Protein AF-A0A7W9ZMD8-F1 (afdb_monomer_lite)

pLDDT: mean 71.71, std 21.79, range [25.75, 96.62]

Secondary structure (DSSP, 8-state):
------PPSSSS-EEEE-------SSSSS--TT-HHHHHHHHHHHT--TTTEEEEES-IIIIIHHHHHTT-EEEEE-TT-PPP-GGG-SEEEESSHHHHHHHH--

Sequence (105 aa):
MAGAWARRPYGSPTVAVIEESRHPALQAGAYKPSRELFEYAYRQMDVAPDETVHVAMGMYWDMKARHELGFRGIWVNRRGEKGNPDWLPYAEVSDLVGAANLLLP

InterPro domains:
  IPR023214 HAD superfamily [G3DSA:3.40.50.1000] (2-104)
  IPR036412 HAD-like superfamily [SSF56784] (28-103)

Radius of gyration: 13.53 Å; chains: 1; bounding box: 32×34×33 Å

Structure (mmCIF, N/CA/C/O backbone):
data_AF-A0A7W9ZMD8-F1
#
_entry.id   AF-A0A7W9ZMD8-F1
#
loop_
_atom_site.group_PDB
_atom_site.id
_atom_site.type_symbol
_atom_site.label_atom_id
_atom_site.label_alt_id
_atom_site.label_comp_id
_atom_site.label_asym_id
_atom_site.label_entity_id
_atom_site.label_seq_id
_atom_site.pdbx_PDB_ins_code
_atom_site.Cartn_x
_atom_site.Cartn_y
_atom_site.Cartn_z
_atom_site.occupancy
_atom_site.B_iso_or_equiv
_atom_site.auth_seq_id
_atom_site.auth_comp_id
_atom_site.auth_asym_id
_atom_site.auth_atom_id
_atom_site.pdbx_PDB_model_num
ATOM 1 N N . MET A 1 1 ? 16.806 -6.292 17.631 1.00 34.31 1 MET A N 1
ATOM 2 C CA . MET A 1 1 ? 15.477 -5.650 17.681 1.00 34.31 1 MET A CA 1
ATOM 3 C C . MET A 1 1 ? 15.590 -4.298 17.001 1.00 34.31 1 MET A C 1
ATOM 5 O O . MET A 1 1 ? 16.426 -3.519 17.431 1.00 34.31 1 MET A O 1
ATOM 9 N N . ALA A 1 2 ? 14.815 -4.038 15.952 1.00 25.75 2 ALA A N 1
ATOM 10 C CA . ALA A 1 2 ? 14.591 -2.690 15.430 1.00 25.75 2 ALA A CA 1
ATOM 11 C C . ALA A 1 2 ? 13.303 -2.727 14.598 1.00 25.75 2 ALA A C 1
ATOM 13 O O . ALA A 1 2 ? 13.298 -3.219 13.477 1.00 25.75 2 ALA A O 1
ATOM 14 N N . GLY A 1 3 ? 12.202 -2.288 15.198 1.00 31.33 3 GLY A N 1
ATOM 15 C CA . GLY A 1 3 ? 10.980 -1.935 14.491 1.00 31.33 3 GLY A CA 1
ATOM 16 C C . GLY A 1 3 ? 10.597 -0.546 14.975 1.00 31.33 3 GLY A C 1
ATOM 17 O O . GLY A 1 3 ? 10.534 -0.315 16.183 1.00 31.33 3 GLY A O 1
ATOM 18 N N . ALA A 1 4 ? 10.458 0.402 14.055 1.00 36.62 4 ALA A N 1
ATOM 19 C CA . ALA A 1 4 ? 9.920 1.713 14.373 1.00 36.62 4 ALA A CA 1
ATOM 20 C C . ALA A 1 4 ? 8.391 1.591 14.344 1.00 36.62 4 ALA A C 1
ATOM 22 O O . ALA A 1 4 ? 7.798 1.444 13.278 1.00 36.62 4 ALA A O 1
ATOM 23 N N . TRP A 1 5 ? 7.764 1.596 15.521 1.00 46.91 5 TRP A N 1
ATOM 24 C CA . TRP A 1 5 ? 6.324 1.390 15.688 1.00 46.91 5 TRP A CA 1
ATOM 25 C C . TRP A 1 5 ? 5.669 2.704 16.115 1.00 46.91 5 TRP A C 1
ATOM 27 O O . TRP A 1 5 ? 5.991 3.236 17.176 1.00 46.91 5 TRP A O 1
ATOM 37 N N . ALA A 1 6 ? 4.745 3.233 15.312 1.00 41.12 6 ALA A N 1
ATOM 38 C CA . ALA A 1 6 ? 3.991 4.438 15.653 1.00 41.12 6 ALA A CA 1
ATOM 39 C C . ALA A 1 6 ? 2.488 4.125 15.699 1.00 41.12 6 ALA A C 1
ATOM 41 O O . ALA A 1 6 ? 1.779 4.280 14.708 1.00 41.12 6 ALA A O 1
ATOM 42 N N . ARG A 1 7 ? 1.989 3.699 16.868 1.00 42.22 7 ARG A N 1
ATOM 43 C CA . ARG A 1 7 ? 0.548 3.704 17.170 1.00 42.22 7 ARG A CA 1
ATOM 44 C C . ARG A 1 7 ? 0.153 5.144 17.508 1.00 42.22 7 ARG A C 1
ATOM 46 O O . ARG A 1 7 ? 0.699 5.717 18.451 1.00 42.22 7 ARG A O 1
ATOM 53 N N . ARG A 1 8 ? -0.775 5.740 16.756 1.00 43.19 8 ARG A N 1
ATOM 54 C CA . ARG A 1 8 ? -1.400 7.024 17.126 1.00 43.19 8 ARG A CA 1
ATOM 55 C C . ARG A 1 8 ? -2.771 6.776 17.767 1.00 43.19 8 ARG A C 1
ATOM 57 O O . ARG A 1 8 ? -3.412 5.783 17.430 1.00 43.19 8 ARG A O 1
ATOM 64 N N . PRO A 1 9 ? -3.224 7.629 18.701 1.00 34.75 9 PRO A N 1
ATOM 65 C CA . PRO A 1 9 ? -4.546 7.484 19.294 1.00 34.75 9 PRO A CA 1
ATOM 66 C C . PRO A 1 9 ? -5.649 7.941 18.319 1.00 34.75 9 PRO A C 1
ATOM 68 O O . PRO A 1 9 ? -5.537 9.010 17.733 1.00 34.75 9 PRO A O 1
ATOM 71 N N . TYR A 1 10 ? -6.683 7.098 18.197 1.00 37.59 10 TYR A N 1
ATOM 72 C CA . TYR A 1 10 ? -8.038 7.284 17.645 1.00 37.59 10 TYR A CA 1
ATOM 73 C C . TYR A 1 10 ? -8.236 8.061 16.324 1.00 37.59 10 TYR A C 1
ATOM 75 O O . TYR A 1 10 ? -8.057 9.271 16.243 1.00 37.59 10 TYR A O 1
ATOM 83 N N . GLY A 1 11 ? -8.773 7.350 15.318 1.00 47.66 11 GLY A N 1
ATOM 84 C CA . GLY A 1 11 ? -9.441 7.916 14.133 1.00 47.66 11 GLY A CA 1
ATOM 85 C C . GLY A 1 11 ? -8.604 8.011 12.853 1.00 47.66 11 GLY A C 1
ATOM 86 O O . GLY A 1 11 ? -9.147 8.329 11.801 1.00 47.66 11 GLY A O 1
ATOM 87 N N . SER A 1 12 ? -7.302 7.723 12.912 1.00 52.47 12 SER A N 1
ATOM 88 C CA . SER A 1 12 ? -6.409 7.675 11.742 1.00 52.47 12 SER A CA 1
ATOM 89 C C . SER A 1 12 ? -5.939 6.241 11.485 1.00 52.47 12 SER A C 1
ATOM 91 O O . SER A 1 12 ? -5.731 5.513 12.458 1.00 52.47 12 SER A O 1
ATOM 93 N N . PRO A 1 13 ? -5.749 5.816 10.220 1.00 55.88 13 PRO A N 1
ATOM 94 C CA . PRO A 1 13 ? -5.251 4.477 9.929 1.00 55.88 13 PRO A CA 1
ATOM 95 C C . PRO A 1 13 ? -3.890 4.252 10.602 1.00 55.88 13 PRO A C 1
ATOM 97 O O . PRO A 1 13 ? -2.995 5.099 10.541 1.00 55.88 13 PRO A O 1
ATOM 100 N N . THR A 1 14 ? -3.733 3.097 11.244 1.00 63.53 14 THR A N 1
ATOM 101 C CA . THR A 1 14 ? -2.454 2.643 11.782 1.00 63.53 14 THR A CA 1
ATOM 102 C C . THR A 1 14 ? -1.506 2.357 10.619 1.00 63.53 14 THR A C 1
ATOM 104 O O . THR A 1 14 ? -1.819 1.614 9.688 1.00 63.53 14 THR A O 1
ATOM 107 N N . VAL A 1 15 ? -0.322 2.964 10.649 1.00 59.94 15 VAL A N 1
ATOM 108 C CA . VAL A 1 15 ? 0.681 2.789 9.593 1.00 59.94 15 VAL A CA 1
ATOM 109 C C . VAL A 1 15 ? 1.614 1.654 9.993 1.00 59.94 15 VAL A C 1
ATOM 111 O O . VAL A 1 15 ? 2.367 1.779 10.959 1.00 59.94 15 VAL A O 1
ATOM 114 N N . ALA A 1 16 ? 1.586 0.557 9.238 1.00 58.66 16 ALA A N 1
ATOM 115 C CA . ALA A 1 16 ? 2.536 -0.536 9.389 1.00 58.66 16 ALA A CA 1
ATOM 116 C C . ALA A 1 16 ? 3.669 -0.361 8.368 1.00 58.66 16 ALA A C 1
ATOM 118 O O . ALA A 1 16 ? 3.495 -0.602 7.171 1.00 58.66 16 ALA A O 1
ATOM 119 N N . VAL A 1 17 ? 4.842 0.061 8.843 1.00 55.75 17 VAL A N 1
ATOM 120 C CA . VAL A 1 17 ? 6.066 0.117 8.032 1.00 55.75 17 VAL A CA 1
ATOM 121 C C . VAL A 1 17 ? 6.879 -1.140 8.318 1.00 55.75 17 VAL A C 1
ATOM 123 O O . VAL A 1 17 ? 7.436 -1.286 9.404 1.00 55.75 17 VAL A O 1
ATOM 126 N N . ILE A 1 18 ? 6.948 -2.061 7.356 1.00 55.06 18 ILE A N 1
ATOM 127 C CA . ILE A 1 18 ? 7.766 -3.277 7.478 1.00 55.06 18 ILE A CA 1
ATOM 128 C C . ILE A 1 18 ? 9.062 -3.060 6.694 1.00 55.06 18 ILE A C 1
ATOM 130 O O . ILE A 1 18 ? 9.186 -3.446 5.529 1.00 55.06 18 ILE A O 1
ATOM 134 N N . GLU A 1 19 ? 10.037 -2.414 7.333 1.00 46.06 19 GLU A N 1
ATOM 135 C CA . GLU A 1 19 ? 11.366 -2.239 6.748 1.00 46.06 19 GLU A CA 1
ATOM 136 C C . GLU A 1 19 ? 12.101 -3.588 6.670 1.00 46.06 19 GLU A C 1
ATOM 138 O O . GLU A 1 19 ? 12.093 -4.395 7.603 1.00 46.06 19 GLU A O 1
ATOM 143 N N . GLU A 1 20 ? 12.741 -3.847 5.528 1.00 45.47 20 GLU A N 1
ATOM 144 C CA . GLU A 1 20 ? 13.673 -4.956 5.364 1.00 45.47 20 GLU A CA 1
ATOM 145 C C . GLU A 1 20 ? 14.886 -4.742 6.280 1.00 45.47 20 GLU A C 1
ATOM 147 O O . GLU A 1 20 ? 15.833 -4.030 5.953 1.00 45.47 20 GLU A O 1
ATOM 152 N N . SER A 1 21 ? 14.883 -5.389 7.441 1.00 36.84 21 SER A N 1
ATOM 153 C CA . SER A 1 21 ? 16.107 -5.532 8.214 1.00 36.84 21 SER A CA 1
ATOM 154 C C . SER A 1 21 ? 17.056 -6.452 7.440 1.00 36.84 21 SER A C 1
ATOM 156 O O . SER A 1 21 ? 16.903 -7.671 7.429 1.00 36.84 21 SER A O 1
ATOM 158 N N . ARG A 1 22 ? 18.081 -5.879 6.799 1.00 34.19 22 ARG A N 1
ATOM 159 C CA . ARG A 1 22 ? 19.295 -6.631 6.451 1.00 34.19 22 ARG A CA 1
ATOM 160 C C . ARG A 1 22 ? 19.945 -7.093 7.756 1.00 34.19 22 ARG A C 1
ATOM 162 O O . ARG A 1 22 ? 20.739 -6.358 8.331 1.00 34.19 22 ARG A O 1
ATOM 169 N N . HIS A 1 23 ? 19.588 -8.272 8.252 1.00 34.25 23 HIS A N 1
ATOM 170 C CA . HIS A 1 23 ? 20.326 -8.953 9.312 1.00 34.25 23 HIS A CA 1
ATOM 171 C C . HIS A 1 23 ? 20.656 -10.385 8.876 1.00 34.25 23 HIS A C 1
ATOM 173 O O . HIS A 1 23 ? 19.795 -11.059 8.304 1.00 34.25 23 HIS A O 1
ATOM 179 N N . PRO A 1 24 ? 21.890 -10.860 9.131 1.00 31.92 24 PRO A N 1
ATOM 180 C CA . PRO A 1 24 ? 22.234 -12.259 8.947 1.00 31.92 24 PRO A CA 1
ATOM 181 C C . PRO A 1 24 ? 21.403 -13.120 9.909 1.00 31.92 24 PRO A C 1
ATOM 183 O O . PRO A 1 24 ? 21.039 -12.680 10.999 1.00 31.92 24 PRO A O 1
ATOM 186 N N . ALA A 1 25 ? 21.071 -14.322 9.440 1.00 43.09 25 ALA A N 1
ATOM 187 C CA . ALA A 1 25 ? 20.255 -15.350 10.077 1.00 43.09 25 ALA A CA 1
ATOM 188 C C . ALA A 1 25 ? 20.397 -15.427 11.608 1.00 43.09 25 ALA A C 1
ATOM 190 O O . ALA A 1 25 ? 21.517 -15.335 12.096 1.00 43.09 25 ALA A O 1
ATOM 191 N N . LEU A 1 26 ? 19.288 -15.673 12.335 1.00 33.31 26 LEU A N 1
ATOM 192 C CA . LEU A 1 26 ? 19.213 -16.725 13.379 1.00 33.31 26 LEU A CA 1
ATOM 193 C C . LEU A 1 26 ? 17.956 -16.741 14.269 1.00 33.31 26 LEU A C 1
ATOM 195 O O . LEU A 1 26 ? 17.859 -17.653 15.080 1.00 33.31 26 LEU A O 1
ATOM 199 N N . GLN A 1 27 ? 16.969 -15.842 14.139 1.00 37.75 27 GLN A N 1
ATOM 200 C CA . GLN A 1 27 ? 15.850 -15.855 15.112 1.00 37.75 27 GLN A CA 1
ATOM 201 C C . GLN A 1 27 ? 14.424 -15.996 14.565 1.00 37.75 27 GLN A C 1
ATOM 203 O O . GLN A 1 27 ? 13.491 -16.020 15.359 1.00 37.75 27 GLN A O 1
ATOM 208 N N . ALA A 1 28 ? 14.228 -16.162 13.253 1.00 40.38 28 ALA A N 1
ATOM 209 C CA . ALA A 1 28 ? 12.882 -16.397 12.704 1.00 40.38 28 ALA A CA 1
ATOM 210 C C . ALA A 1 28 ? 12.784 -17.442 11.577 1.00 40.38 28 ALA A C 1
ATOM 212 O O . ALA A 1 28 ? 11.679 -17.733 11.145 1.00 40.38 28 ALA A O 1
ATOM 213 N N . GLY A 1 29 ? 13.892 -18.007 11.075 1.00 36.97 29 GLY A N 1
ATOM 214 C CA . GLY A 1 29 ? 13.870 -19.078 10.059 1.00 36.97 29 GLY A CA 1
ATOM 215 C C . GLY A 1 29 ? 13.215 -18.744 8.704 1.00 36.97 29 GLY A C 1
ATOM 216 O O . GLY A 1 29 ? 13.224 -19.587 7.816 1.00 36.97 29 GLY A O 1
ATOM 217 N N . ALA A 1 30 ? 12.685 -17.532 8.516 1.00 44.72 30 ALA A N 1
ATOM 218 C CA . ALA A 1 30 ? 11.878 -17.150 7.366 1.00 44.72 30 ALA A CA 1
ATOM 219 C C . ALA A 1 30 ? 12.382 -15.836 6.748 1.00 44.72 30 ALA A C 1
ATOM 221 O O . ALA A 1 30 ? 12.498 -14.815 7.427 1.00 44.72 30 ALA A O 1
ATOM 222 N N . TYR A 1 31 ? 12.684 -15.868 5.448 1.00 48.69 31 TYR A N 1
ATOM 223 C CA . TYR A 1 31 ? 12.986 -14.686 4.632 1.00 48.69 31 TYR A CA 1
ATOM 224 C C . TYR A 1 31 ? 11.699 -14.192 3.950 1.00 48.69 31 TYR A C 1
ATOM 226 O O . TYR A 1 31 ? 10.754 -14.969 3.788 1.00 48.69 31 TYR A O 1
ATOM 234 N N . LYS A 1 32 ? 11.634 -12.925 3.513 1.00 40.12 32 LYS A N 1
ATOM 235 C CA . LYS A 1 32 ? 10.567 -12.501 2.584 1.00 40.12 32 LYS A CA 1
ATOM 236 C C . LYS A 1 32 ? 10.628 -13.399 1.329 1.00 40.12 32 LYS A C 1
ATOM 238 O O . LYS A 1 32 ? 11.719 -13.719 0.878 1.00 40.12 32 LYS A O 1
ATOM 243 N N . PRO A 1 33 ? 9.501 -13.862 0.774 1.00 51.78 33 PRO A N 1
ATOM 244 C CA . PRO A 1 33 ? 8.130 -13.457 1.010 1.00 51.78 33 PRO A CA 1
ATOM 245 C C . PRO A 1 33 ? 7.421 -14.520 1.854 1.00 51.78 33 PRO A C 1
ATOM 247 O O . PRO A 1 33 ? 6.328 -14.954 1.500 1.00 51.78 33 PRO A O 1
ATOM 250 N N . SER A 1 34 ? 8.052 -15.032 2.914 1.00 59.25 34 SER A N 1
ATOM 251 C CA . SER A 1 34 ? 7.354 -15.970 3.783 1.00 59.25 34 SER A CA 1
ATOM 252 C C . SER A 1 34 ? 6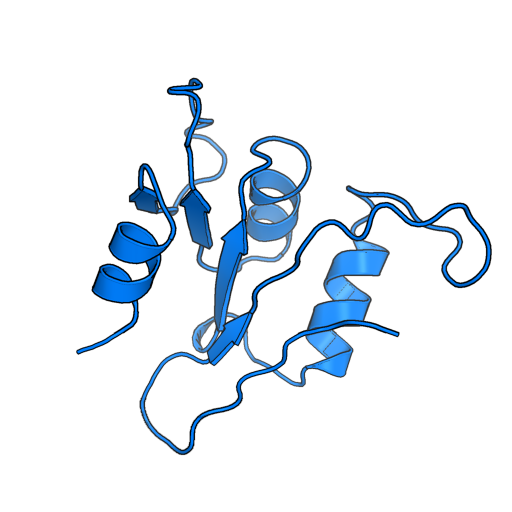.131 -15.274 4.366 1.00 59.25 34 SER A C 1
ATOM 254 O O . SER A 1 34 ? 6.240 -14.325 5.146 1.00 59.25 34 SER A O 1
ATOM 256 N N . ARG A 1 35 ? 4.958 -15.757 3.963 1.00 65.75 35 ARG A N 1
ATOM 257 C CA . ARG A 1 35 ? 3.655 -15.316 4.452 1.00 65.75 35 ARG A CA 1
ATOM 258 C C . ARG A 1 35 ? 3.592 -15.357 5.980 1.00 65.75 35 ARG A C 1
ATOM 260 O O . ARG A 1 35 ? 3.051 -14.441 6.588 1.00 65.75 35 ARG A O 1
ATOM 267 N N . GLU A 1 36 ? 4.224 -16.356 6.591 1.00 66.69 36 GLU A N 1
ATOM 268 C CA . GLU A 1 36 ? 4.284 -16.545 8.044 1.00 66.69 36 GLU A CA 1
ATOM 269 C C . GLU A 1 36 ? 4.959 -15.368 8.759 1.00 66.69 36 GLU A C 1
ATOM 271 O O . GLU A 1 36 ? 4.521 -14.974 9.838 1.00 66.69 36 GLU A O 1
ATOM 276 N N . LEU A 1 37 ? 5.983 -14.759 8.145 1.00 66.38 37 LEU A N 1
ATOM 277 C CA . LEU A 1 37 ? 6.667 -13.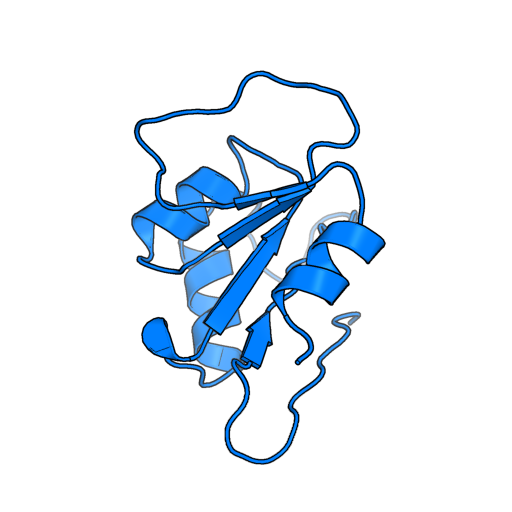589 8.701 1.00 66.38 37 LEU A CA 1
ATOM 278 C C . LEU A 1 37 ? 5.729 -12.378 8.750 1.00 66.38 37 LEU A C 1
ATOM 280 O O . LEU A 1 37 ? 5.676 -11.669 9.756 1.00 66.38 37 LEU A O 1
ATOM 284 N N . PHE A 1 38 ? 4.975 -12.155 7.673 1.00 66.06 38 PHE A N 1
ATOM 285 C CA . PHE A 1 38 ? 4.004 -11.070 7.609 1.00 66.06 38 PHE A CA 1
ATOM 286 C C . PHE A 1 38 ? 2.826 -11.330 8.554 1.00 66.06 38 PHE A C 1
ATOM 288 O O . PHE A 1 38 ? 2.486 -10.454 9.343 1.00 66.06 38 PHE A O 1
ATOM 295 N N . GLU A 1 39 ? 2.251 -12.534 8.561 1.00 70.31 39 GLU A N 1
ATOM 296 C CA . GLU A 1 39 ? 1.183 -12.909 9.499 1.00 70.31 39 GLU A CA 1
ATOM 297 C C . GLU A 1 39 ? 1.617 -12.791 10.962 1.00 70.31 39 GLU A C 1
ATOM 299 O O . GLU A 1 39 ? 0.820 -12.382 11.808 1.00 70.31 39 GLU A O 1
ATOM 304 N N . TYR A 1 40 ? 2.862 -13.151 11.282 1.00 69.56 40 TYR A N 1
ATOM 305 C CA . TYR A 1 40 ? 3.419 -12.962 12.616 1.00 69.56 40 TYR A CA 1
ATOM 306 C C . TYR A 1 40 ? 3.527 -11.474 12.955 1.00 69.56 40 TYR A C 1
ATOM 308 O O . TYR A 1 40 ? 3.034 -11.061 14.001 1.00 69.56 40 TYR A O 1
ATOM 316 N N . ALA A 1 41 ? 4.101 -10.657 12.066 1.00 67.38 41 ALA A N 1
ATOM 317 C CA . ALA A 1 41 ? 4.221 -9.218 12.282 1.00 67.38 41 ALA A CA 1
ATOM 318 C C . ALA A 1 41 ? 2.847 -8.558 12.491 1.00 67.38 41 ALA A C 1
ATOM 320 O O . ALA A 1 41 ? 2.670 -7.816 13.453 1.00 67.38 41 ALA A O 1
ATOM 321 N N . TYR A 1 42 ? 1.858 -8.873 11.650 1.00 68.75 42 TYR A N 1
ATOM 322 C CA . TYR A 1 42 ? 0.501 -8.334 11.779 1.00 68.75 42 TYR A CA 1
ATOM 323 C C . TYR A 1 42 ? -0.199 -8.786 13.061 1.00 68.75 42 TYR A C 1
ATOM 325 O O . TYR A 1 42 ? -0.802 -7.955 13.738 1.00 68.75 42 TYR A O 1
ATOM 333 N N . ARG A 1 43 ? -0.057 -10.060 13.453 1.00 70.62 43 ARG A N 1
ATOM 334 C CA . ARG A 1 43 ? -0.579 -10.552 14.739 1.00 70.62 43 ARG A CA 1
ATOM 335 C C . ARG A 1 43 ? 0.069 -9.864 15.936 1.00 70.62 43 ARG A C 1
ATOM 337 O O . ARG A 1 43 ? -0.629 -9.528 16.880 1.00 70.62 43 ARG A O 1
ATOM 344 N N . GLN A 1 44 ? 1.381 -9.638 15.902 1.00 65.88 44 GLN A N 1
ATOM 345 C CA . GLN A 1 44 ? 2.083 -8.932 16.979 1.00 65.88 44 GLN A CA 1
ATOM 346 C C . GLN A 1 44 ? 1.673 -7.458 17.083 1.00 65.88 44 GLN A C 1
ATOM 348 O O . GLN A 1 44 ? 1.703 -6.896 18.173 1.00 65.88 44 GLN A O 1
ATOM 353 N N . MET A 1 45 ? 1.299 -6.829 15.965 1.00 64.19 45 MET A N 1
ATOM 354 C CA . MET A 1 45 ? 0.829 -5.442 15.953 1.00 64.19 45 MET A CA 1
ATOM 355 C C . MET A 1 45 ? -0.613 -5.286 16.462 1.00 64.19 45 MET A C 1
ATOM 357 O O . MET A 1 45 ? -0.983 -4.169 16.820 1.00 64.19 45 MET A O 1
ATOM 361 N N . ASP A 1 46 ? -1.392 -6.376 16.523 1.00 71.00 46 ASP A N 1
ATOM 362 C CA . ASP A 1 46 ? -2.812 -6.372 16.906 1.00 71.00 46 ASP A CA 1
ATOM 363 C C . ASP A 1 46 ? -3.614 -5.330 16.106 1.00 71.00 46 ASP A C 1
ATOM 365 O O . ASP A 1 46 ? -4.293 -4.463 16.656 1.00 71.00 46 ASP A O 1
ATOM 369 N N . VAL A 1 47 ? -3.440 -5.353 14.779 1.00 69.62 47 VAL A N 1
ATOM 370 C CA . VAL A 1 47 ? -4.071 -4.401 13.856 1.00 69.62 47 VAL A CA 1
ATOM 371 C C . VAL A 1 47 ? -4.981 -5.107 12.860 1.00 69.62 47 VAL A C 1
ATOM 373 O O . VAL A 1 47 ? -4.619 -6.141 12.289 1.00 69.62 47 VAL A O 1
ATOM 376 N N . ALA A 1 48 ? -6.152 -4.522 12.615 1.00 74.62 48 ALA A N 1
ATOM 377 C CA . ALA A 1 48 ? -7.075 -5.002 11.600 1.00 74.62 48 ALA A CA 1
ATOM 378 C C . ALA A 1 48 ? -6.650 -4.518 10.192 1.00 74.62 48 ALA A C 1
ATOM 380 O O . ALA A 1 48 ? -6.118 -3.407 10.055 1.00 74.62 48 ALA A O 1
ATOM 381 N N . PRO A 1 49 ? -6.852 -5.315 9.121 1.00 75.38 49 PRO A N 1
ATOM 382 C CA . PRO A 1 49 ? -6.485 -4.922 7.757 1.00 75.38 49 PRO A CA 1
ATOM 383 C C . PRO A 1 49 ? -7.150 -3.637 7.257 1.00 75.38 49 PRO A C 1
ATOM 385 O O . PRO A 1 49 ? -6.539 -2.877 6.503 1.00 75.38 49 PRO A O 1
ATOM 388 N N . ASP A 1 50 ? -8.379 -3.369 7.689 1.00 77.81 50 ASP A N 1
ATOM 389 C CA . ASP A 1 50 ? -9.130 -2.158 7.358 1.00 77.81 50 ASP A CA 1
ATOM 390 C C . ASP A 1 50 ? -8.525 -0.905 8.011 1.00 77.81 50 ASP A C 1
ATOM 392 O O . ASP A 1 50 ? -8.437 0.151 7.374 1.00 77.81 50 ASP A O 1
ATOM 396 N N . GLU A 1 51 ? -7.981 -1.046 9.216 1.00 77.75 51 GLU A N 1
ATOM 397 C CA . GLU A 1 51 ? -7.324 0.033 9.954 1.00 77.75 51 GLU A CA 1
ATOM 398 C C . GLU A 1 51 ? -5.850 0.212 9.575 1.00 77.75 51 GLU A C 1
ATOM 400 O O . GLU A 1 51 ? -5.216 1.150 10.050 1.00 77.75 51 GLU A O 1
ATOM 405 N N . THR A 1 52 ? -5.295 -0.647 8.713 1.00 79.12 52 THR A N 1
ATOM 406 C CA . THR A 1 52 ? -3.851 -0.698 8.448 1.00 79.12 52 THR A CA 1
ATOM 407 C C . THR A 1 52 ? -3.491 -0.340 7.012 1.00 79.12 52 THR A C 1
ATOM 409 O O . THR A 1 52 ? -4.085 -0.840 6.055 1.00 79.12 52 THR A O 1
ATOM 412 N N . VAL A 1 53 ? -2.443 0.472 6.844 1.00 86.38 53 VAL A N 1
ATOM 413 C CA . VAL A 1 53 ? -1.791 0.689 5.541 1.00 86.38 53 VAL A CA 1
ATOM 414 C C . VAL A 1 53 ? -0.354 0.184 5.592 1.00 86.38 53 VAL A C 1
ATOM 416 O O . VAL A 1 53 ? 0.427 0.593 6.451 1.00 86.38 53 VAL A O 1
ATOM 419 N N . HIS A 1 54 ? -0.009 -0.700 4.658 1.00 87.94 54 HIS A N 1
ATOM 420 C CA . HIS A 1 54 ? 1.339 -1.235 4.497 1.00 87.94 54 HIS A CA 1
ATOM 421 C C . HIS A 1 54 ? 2.164 -0.355 3.553 1.00 87.94 54 HIS A C 1
ATOM 423 O O . HIS A 1 54 ? 1.788 -0.169 2.395 1.00 87.94 54 HIS A O 1
ATOM 429 N N . VAL A 1 55 ? 3.301 0.159 4.015 1.00 89.81 55 VAL A N 1
ATOM 430 C CA . VAL A 1 55 ? 4.188 1.001 3.195 1.00 89.81 55 VAL A CA 1
ATOM 431 C C . VAL A 1 55 ? 5.500 0.266 2.937 1.00 89.81 55 VAL A C 1
ATOM 433 O O . VAL A 1 55 ? 6.213 -0.058 3.887 1.00 89.81 55 VAL A O 1
ATOM 436 N N . ALA A 1 56 ? 5.827 0.010 1.666 1.00 89.94 56 ALA A N 1
ATOM 437 C CA . ALA A 1 56 ? 7.037 -0.724 1.283 1.00 89.94 56 ALA A CA 1
ATOM 438 C C . ALA A 1 56 ? 7.545 -0.371 -0.123 1.00 89.94 56 ALA A C 1
ATOM 440 O O . ALA A 1 56 ? 6.858 0.280 -0.905 1.00 89.94 56 ALA A O 1
ATOM 441 N N . MET A 1 57 ? 8.765 -0.809 -0.451 1.00 90.25 57 MET A N 1
ATOM 442 C CA . MET A 1 57 ? 9.413 -0.573 -1.752 1.00 90.25 57 MET A CA 1
ATOM 443 C C . MET A 1 57 ? 9.453 -1.830 -2.640 1.00 90.25 57 MET A C 1
ATOM 445 O O . MET A 1 57 ? 9.506 -1.703 -3.859 1.00 90.25 57 MET A O 1
ATOM 449 N N . GLY A 1 58 ? 9.433 -3.047 -2.084 1.00 89.56 58 GLY A N 1
ATOM 450 C CA . GLY A 1 58 ? 9.581 -4.273 -2.870 1.00 89.56 58 GLY A CA 1
ATOM 451 C C . GLY A 1 58 ? 8.272 -4.741 -3.506 1.00 89.56 58 GLY A C 1
ATOM 452 O O . GLY A 1 58 ? 7.397 -5.258 -2.819 1.00 89.56 58 GLY A O 1
ATOM 453 N N . MET A 1 59 ? 8.145 -4.660 -4.833 1.00 92.12 59 MET A N 1
ATOM 454 C CA . MET A 1 59 ? 6.936 -5.117 -5.538 1.00 92.12 59 MET A CA 1
ATOM 455 C C . MET A 1 59 ? 6.656 -6.614 -5.297 1.00 92.12 59 MET A C 1
ATOM 457 O O . MET A 1 59 ? 5.608 -6.979 -4.771 1.00 92.12 59 MET A O 1
ATOM 461 N N . TYR A 1 60 ? 7.612 -7.496 -5.608 1.00 87.62 60 TYR A N 1
ATOM 462 C CA . TYR A 1 60 ? 7.411 -8.944 -5.446 1.00 87.62 60 TYR A CA 1
ATOM 463 C C . TYR A 1 60 ? 7.441 -9.400 -3.979 1.00 87.62 60 TYR A C 1
ATOM 465 O O . TYR A 1 60 ? 6.653 -10.254 -3.585 1.00 87.62 60 TYR A O 1
ATOM 473 N N . TRP A 1 61 ? 8.351 -8.855 -3.169 1.00 82.38 61 TRP A N 1
ATOM 474 C CA . TRP A 1 61 ? 8.569 -9.342 -1.803 1.00 82.38 61 TRP A CA 1
ATOM 475 C C . TRP A 1 61 ? 7.585 -8.768 -0.780 1.00 82.38 61 TRP A C 1
ATOM 477 O O . TRP A 1 61 ? 7.264 -9.461 0.183 1.00 82.38 61 TRP A O 1
ATOM 487 N N . ASP A 1 62 ? 7.100 -7.541 -0.993 1.00 86.81 62 ASP A N 1
ATOM 488 C CA . ASP A 1 62 ? 6.210 -6.844 -0.060 1.00 86.81 62 ASP A CA 1
ATOM 489 C C . ASP A 1 62 ? 4.802 -6.707 -0.625 1.00 86.81 62 ASP A C 1
ATOM 491 O O . ASP A 1 62 ? 3.843 -7.173 -0.013 1.00 86.81 62 ASP A O 1
ATOM 495 N N . MET A 1 63 ? 4.659 -6.110 -1.813 1.00 90.00 63 MET A N 1
ATOM 496 C CA . MET A 1 63 ? 3.335 -5.753 -2.332 1.00 90.00 63 MET A CA 1
ATOM 497 C C . MET A 1 63 ? 2.483 -6.983 -2.655 1.00 90.00 63 MET A C 1
ATOM 499 O O . MET A 1 63 ? 1.274 -6.937 -2.414 1.00 90.00 63 MET A O 1
ATOM 503 N N . LYS A 1 64 ? 3.105 -8.080 -3.111 1.00 90.75 64 LYS A N 1
ATOM 504 C CA . LYS A 1 64 ? 2.448 -9.386 -3.273 1.00 90.75 64 LYS A CA 1
ATOM 505 C C . LYS A 1 64 ? 1.979 -9.963 -1.935 1.00 90.75 64 LYS A C 1
ATOM 507 O O . LYS A 1 64 ? 0.805 -10.283 -1.800 1.00 90.75 64 LYS A O 1
ATOM 512 N N . ALA A 1 65 ? 2.866 -10.063 -0.941 1.00 85.25 65 ALA A N 1
ATOM 513 C CA . ALA A 1 65 ? 2.529 -10.632 0.368 1.00 85.25 65 ALA A CA 1
ATOM 514 C C . ALA A 1 65 ? 1.418 -9.825 1.055 1.00 85.25 65 ALA A C 1
ATOM 516 O O . ALA A 1 65 ? 0.447 -10.371 1.571 1.00 85.25 65 ALA A O 1
ATOM 517 N N . ARG A 1 66 ? 1.521 -8.499 0.976 1.00 88.69 66 ARG A N 1
ATOM 518 C CA . ARG A 1 66 ? 0.506 -7.547 1.421 1.00 88.69 66 ARG A CA 1
ATOM 519 C C . ARG A 1 66 ? -0.843 -7.785 0.734 1.00 88.69 66 ARG A C 1
ATOM 521 O O . ARG A 1 66 ? -1.866 -7.776 1.416 1.00 88.69 66 ARG A O 1
ATOM 528 N N . HIS A 1 67 ? -0.853 -8.001 -0.584 1.00 90.75 67 HIS A N 1
ATOM 529 C CA . HIS A 1 67 ? -2.067 -8.305 -1.349 1.00 90.75 67 HIS A CA 1
ATOM 530 C C . HIS A 1 67 ? -2.689 -9.650 -0.933 1.00 90.75 67 HIS A C 1
ATOM 532 O O . HIS A 1 67 ? -3.878 -9.698 -0.636 1.00 90.75 67 HIS A O 1
ATOM 538 N N . GLU A 1 68 ? -1.890 -10.714 -0.810 1.00 89.31 68 GLU A N 1
ATOM 539 C CA . GLU A 1 68 ? -2.348 -12.047 -0.367 1.00 89.31 68 GLU A CA 1
ATOM 540 C C . GLU A 1 68 ? -2.912 -12.062 1.065 1.00 89.31 68 GLU A C 1
ATOM 542 O O . GLU A 1 68 ? -3.649 -12.977 1.444 1.00 89.31 68 GLU A O 1
ATOM 547 N N . LEU A 1 69 ? -2.553 -11.058 1.867 1.00 84.56 69 LEU A N 1
ATOM 548 C CA . LEU A 1 69 ? -3.032 -10.858 3.232 1.00 84.56 69 LEU A CA 1
ATOM 549 C C . LEU A 1 69 ? -4.179 -9.839 3.337 1.00 84.56 69 LEU A C 1
ATOM 551 O O . LEU A 1 69 ? -4.678 -9.605 4.434 1.00 84.56 69 LEU A O 1
ATOM 555 N N . GLY A 1 70 ? -4.617 -9.249 2.220 1.00 87.81 70 GLY A N 1
ATOM 556 C CA . GLY A 1 70 ? -5.792 -8.374 2.175 1.00 87.81 70 GLY A CA 1
ATOM 557 C C . GLY A 1 70 ? -5.583 -6.964 2.737 1.00 87.81 70 GLY A C 1
ATOM 558 O O . GLY A 1 70 ? -6.556 -6.278 3.039 1.00 87.81 70 GLY A O 1
ATOM 559 N N . PHE A 1 71 ? -4.338 -6.503 2.875 1.00 85.31 71 PHE A N 1
ATOM 560 C CA . PHE A 1 71 ? -4.048 -5.157 3.377 1.00 85.31 71 PHE A CA 1
ATOM 561 C C . PHE A 1 71 ? -4.115 -4.101 2.268 1.00 85.31 71 PHE A C 1
ATOM 563 O O . PHE A 1 71 ? -3.801 -4.364 1.103 1.00 85.31 71 PHE A O 1
ATOM 570 N N . ARG A 1 72 ? -4.425 -2.851 2.626 1.00 88.44 72 ARG A N 1
ATOM 571 C CA . ARG A 1 72 ? -4.169 -1.689 1.754 1.00 88.44 72 ARG A CA 1
ATOM 572 C C . ARG A 1 72 ? -2.676 -1.363 1.749 1.00 88.44 72 ARG A C 1
ATOM 574 O O . ARG A 1 72 ? -1.978 -1.656 2.721 1.00 88.44 72 ARG A O 1
ATOM 581 N N . GLY A 1 73 ? -2.170 -0.765 0.670 1.00 91.50 73 GLY A N 1
ATOM 582 C CA . GLY A 1 73 ? -0.736 -0.498 0.563 1.00 91.50 73 GLY A CA 1
ATOM 583 C C . GLY A 1 73 ? -0.347 0.766 -0.193 1.00 91.50 73 GLY A C 1
ATOM 584 O O . GLY A 1 73 ? -1.065 1.221 -1.083 1.00 91.50 73 GLY A O 1
ATOM 585 N N . ILE A 1 74 ? 0.821 1.295 0.160 1.00 94.62 74 ILE A N 1
ATOM 586 C CA . ILE A 1 74 ? 1.535 2.349 -0.561 1.00 94.62 74 ILE A CA 1
ATOM 587 C C . ILE A 1 74 ? 2.874 1.764 -1.010 1.00 94.62 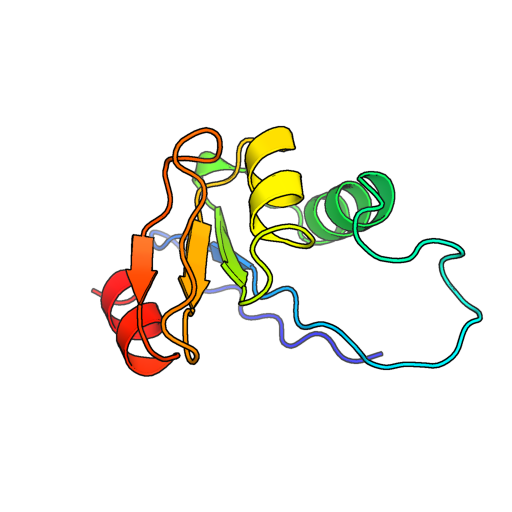74 ILE A C 1
ATOM 589 O O . ILE A 1 74 ? 3.697 1.355 -0.188 1.00 94.62 74 ILE A O 1
ATOM 593 N N . TRP A 1 75 ? 3.084 1.728 -2.319 1.00 96.00 75 TRP A N 1
ATOM 594 C CA . TRP A 1 75 ? 4.331 1.318 -2.935 1.00 96.00 75 TRP A CA 1
ATOM 595 C C . TRP A 1 75 ? 5.226 2.535 -3.173 1.00 96.00 75 TRP A C 1
ATOM 597 O O . TRP A 1 75 ? 4.890 3.432 -3.945 1.00 96.00 75 TRP A O 1
ATOM 607 N N . VAL A 1 76 ? 6.374 2.569 -2.501 1.00 94.81 76 VAL A N 1
ATOM 608 C CA . VAL A 1 76 ? 7.371 3.635 -2.635 1.00 94.81 76 VAL A CA 1
ATOM 609 C C . VAL A 1 76 ? 8.325 3.288 -3.778 1.00 94.81 76 VAL A C 1
ATOM 611 O O . VAL A 1 76 ? 9.405 2.739 -3.557 1.00 94.81 76 VAL A O 1
ATOM 614 N N . ASN A 1 77 ? 7.930 3.595 -5.008 1.00 95.81 77 ASN A N 1
ATOM 615 C CA . ASN A 1 77 ? 8.684 3.314 -6.223 1.00 95.81 77 ASN A CA 1
ATOM 616 C C . ASN A 1 77 ? 9.767 4.374 -6.495 1.00 95.81 77 ASN A C 1
ATOM 618 O O . ASN A 1 77 ? 9.659 5.209 -7.392 1.00 95.81 77 ASN A O 1
ATOM 622 N N . ARG A 1 78 ? 10.868 4.318 -5.739 1.00 92.69 78 ARG A N 1
ATOM 623 C CA . ARG A 1 78 ? 12.010 5.242 -5.920 1.00 92.69 78 ARG A CA 1
ATOM 624 C C . ARG A 1 78 ? 12.751 5.056 -7.248 1.00 92.69 78 ARG A C 1
ATOM 626 O O . ARG A 1 78 ? 13.601 5.872 -7.592 1.00 92.69 78 ARG A O 1
ATOM 633 N N . ARG A 1 79 ? 12.510 3.937 -7.937 1.00 93.44 79 ARG A N 1
ATOM 634 C CA . ARG A 1 79 ? 13.280 3.479 -9.101 1.00 9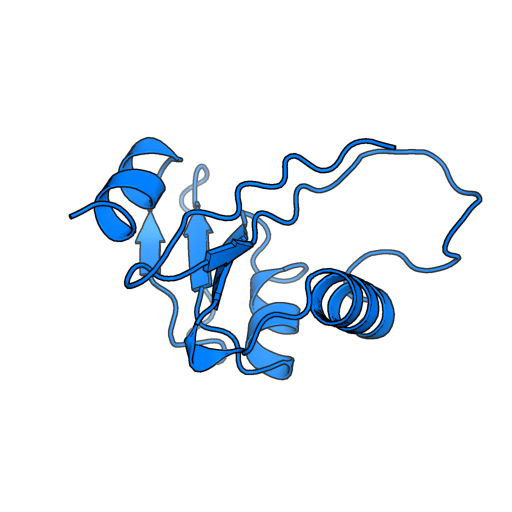3.44 79 ARG A CA 1
ATOM 635 C C . ARG A 1 79 ? 12.50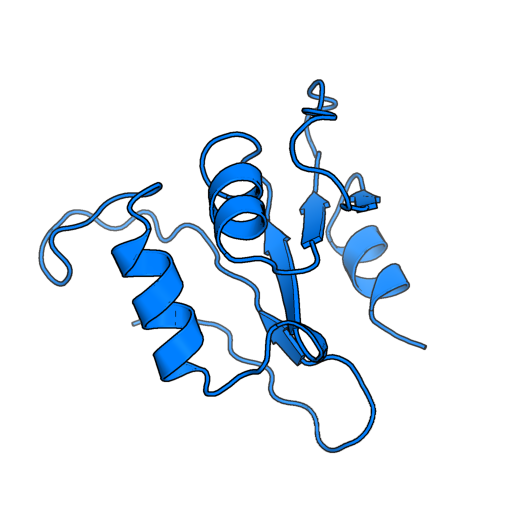6 3.564 -10.417 1.00 93.44 79 ARG A C 1
ATOM 637 O O . ARG A 1 79 ? 13.082 3.242 -11.450 1.00 93.44 79 ARG A O 1
ATOM 644 N N . GLY A 1 80 ? 11.240 3.988 -10.396 1.00 94.44 80 GLY A N 1
ATOM 645 C CA . GLY A 1 80 ? 10.392 4.016 -11.592 1.00 94.44 80 GLY A CA 1
ATOM 646 C C . GLY A 1 80 ? 10.149 2.624 -12.187 1.00 94.44 80 GLY A C 1
ATOM 647 O O . GLY A 1 80 ? 10.048 2.472 -13.401 1.00 94.44 80 GLY A O 1
ATOM 648 N N . GLU A 1 81 ? 10.113 1.591 -11.344 1.00 94.75 81 GLU A N 1
ATOM 649 C CA . GLU A 1 81 ? 9.838 0.212 -11.745 1.00 94.75 81 GLU A CA 1
ATOM 650 C C . GLU A 1 81 ? 8.388 0.054 -12.226 1.00 94.75 81 GLU A C 1
ATOM 652 O O . GLU A 1 81 ? 7.505 0.830 -11.866 1.00 94.75 81 GLU A O 1
ATOM 657 N N . LYS A 1 82 ? 8.111 -0.980 -13.025 1.00 96.12 82 LYS A N 1
ATOM 658 C CA . LYS A 1 82 ? 6.742 -1.294 -13.448 1.00 96.12 82 LYS A CA 1
ATOM 659 C C . LYS A 1 82 ? 6.023 -2.079 -12.350 1.00 96.12 82 LYS A C 1
ATOM 661 O O . LYS A 1 82 ? 6.470 -3.162 -11.973 1.00 96.12 82 LYS A O 1
ATOM 666 N N . GLY A 1 83 ? 4.901 -1.550 -11.870 1.00 94.06 83 GLY A N 1
ATOM 667 C CA . GLY A 1 83 ? 4.058 -2.230 -10.890 1.00 94.06 83 GLY A CA 1
ATOM 668 C C . GLY A 1 83 ? 3.246 -3.399 -11.460 1.00 94.06 83 GLY A C 1
ATOM 669 O O . GLY A 1 83 ? 3.141 -3.561 -12.679 1.00 94.06 83 GLY A O 1
ATOM 670 N N . ASN A 1 84 ? 2.665 -4.211 -10.571 1.00 96.50 84 ASN A N 1
ATOM 671 C CA . ASN A 1 84 ? 1.814 -5.340 -10.946 1.00 96.50 84 ASN A CA 1
ATOM 672 C C . ASN A 1 84 ? 0.319 -5.021 -10.712 1.00 96.50 84 ASN A C 1
ATOM 674 O O . ASN A 1 84 ? -0.090 -4.896 -9.554 1.00 96.50 84 ASN A O 1
ATOM 678 N N . PRO A 1 85 ? -0.511 -4.935 -11.771 1.00 94.88 85 PRO A N 1
ATOM 679 C CA . PRO A 1 85 ? -1.936 -4.633 -11.638 1.00 94.88 85 PRO A CA 1
ATOM 680 C C . PRO A 1 85 ? -2.731 -5.719 -10.899 1.00 94.88 85 PRO A C 1
ATOM 682 O O . PRO A 1 85 ? -3.736 -5.395 -10.270 1.00 94.88 85 PRO A O 1
ATOM 685 N N . ASP A 1 86 ? -2.268 -6.972 -10.897 1.00 96.31 86 ASP A N 1
ATOM 686 C CA . ASP A 1 86 ? -2.955 -8.074 -10.210 1.00 96.31 86 ASP A CA 1
ATOM 687 C C . ASP A 1 86 ? -2.901 -7.927 -8.681 1.00 96.31 86 ASP A C 1
ATOM 689 O O . ASP A 1 86 ? -3.674 -8.562 -7.971 1.00 96.31 86 ASP A O 1
ATOM 693 N N . TRP A 1 87 ? -2.000 -7.084 -8.155 1.00 94.75 87 TRP A N 1
ATOM 694 C CA . TRP A 1 87 ? -1.809 -6.875 -6.711 1.00 94.75 87 TRP A CA 1
ATOM 695 C C . TRP A 1 87 ? -2.406 -5.560 -6.201 1.00 94.75 87 TRP A C 1
ATOM 697 O O . TRP A 1 87 ? -2.118 -5.113 -5.081 1.00 94.75 87 TRP A O 1
ATOM 707 N N . LEU A 1 88 ? -3.247 -4.923 -7.014 1.00 92.19 88 LEU A N 1
ATOM 708 C CA . LEU A 1 88 ? -4.061 -3.788 -6.598 1.00 92.19 88 LEU A CA 1
ATOM 709 C C . LEU A 1 88 ? -5.059 -4.187 -5.483 1.00 92.19 88 LEU A C 1
ATOM 711 O O . LEU A 1 88 ? -5.369 -5.368 -5.317 1.00 92.19 88 LEU A O 1
ATOM 715 N N . PRO A 1 89 ? -5.556 -3.218 -4.690 1.00 92.00 89 PRO A N 1
ATOM 716 C CA . PRO A 1 89 ? -5.253 -1.785 -4.758 1.00 92.00 89 PRO A CA 1
ATOM 717 C C . PRO A 1 89 ? -3.955 -1.418 -4.026 1.00 92.00 89 PRO A C 1
ATOM 719 O O . PRO A 1 89 ? -3.757 -1.830 -2.888 1.00 92.00 89 PRO A O 1
ATOM 722 N N . TYR A 1 90 ? -3.094 -0.594 -4.626 1.00 94.06 90 TYR A N 1
ATOM 723 C CA . TYR A 1 90 ? -2.058 0.167 -3.916 1.00 94.06 90 TYR A CA 1
ATOM 724 C C . TYR A 1 90 ? -1.888 1.549 -4.543 1.00 94.06 90 TYR A C 1
ATOM 726 O O . TYR A 1 90 ? -2.112 1.715 -5.740 1.00 94.06 90 TYR A O 1
ATOM 734 N N . ALA A 1 91 ? -1.480 2.530 -3.740 1.00 95.56 91 ALA A N 1
ATOM 735 C CA . ALA A 1 91 ? -1.014 3.815 -4.252 1.00 95.56 91 ALA A CA 1
ATOM 736 C C . ALA A 1 91 ? 0.481 3.729 -4.573 1.00 95.56 91 ALA A C 1
ATOM 738 O O . ALA A 1 91 ? 1.220 3.053 -3.862 1.00 95.56 91 ALA A O 1
ATOM 739 N N . GLU A 1 92 ? 0.933 4.413 -5.616 1.00 96.62 92 GLU A N 1
ATOM 740 C CA . GLU A 1 92 ? 2.351 4.524 -5.957 1.00 96.62 92 GLU A CA 1
ATOM 741 C C . GLU A 1 92 ? 2.847 5.935 -5.639 1.00 96.62 92 GLU A C 1
ATOM 743 O O . GLU A 1 92 ? 2.190 6.921 -5.972 1.00 96.62 92 GLU A O 1
ATOM 748 N N . VAL A 1 93 ? 4.004 6.029 -4.987 1.00 96.31 93 VAL A N 1
ATOM 749 C CA . VAL A 1 93 ? 4.676 7.294 -4.663 1.00 96.31 93 VAL A CA 1
ATOM 750 C C . VAL A 1 93 ? 6.176 7.164 -4.910 1.00 96.31 93 VAL A C 1
ATOM 752 O O . VAL A 1 93 ? 6.735 6.078 -4.786 1.00 96.31 93 VAL A O 1
ATOM 755 N N . SER A 1 94 ? 6.859 8.263 -5.219 1.00 95.50 94 SER A N 1
ATOM 756 C CA . SER A 1 94 ? 8.308 8.264 -5.471 1.00 95.50 94 SER A CA 1
ATOM 757 C C . SER A 1 94 ? 9.158 8.242 -4.200 1.00 95.50 94 SER A C 1
ATOM 759 O O . SER A 1 94 ? 10.338 7.904 -4.255 1.00 95.50 94 SER A O 1
ATOM 761 N N . ASP A 1 95 ? 8.596 8.623 -3.052 1.00 91.12 95 ASP A N 1
ATOM 762 C CA . ASP A 1 95 ? 9.333 8.824 -1.807 1.00 91.12 95 ASP A CA 1
ATOM 763 C C . ASP A 1 95 ? 8.423 8.740 -0.565 1.00 91.12 95 ASP A C 1
ATOM 765 O O . ASP A 1 95 ? 7.208 8.555 -0.646 1.00 91.12 95 ASP A O 1
ATOM 769 N N . LEU A 1 96 ? 9.039 8.835 0.618 1.00 87.62 96 LEU A N 1
ATOM 770 C CA . LEU A 1 96 ? 8.322 8.765 1.894 1.00 87.62 96 LEU A CA 1
ATOM 771 C C . LEU A 1 96 ? 7.543 10.044 2.222 1.00 87.62 96 LEU A C 1
ATOM 773 O O . LEU A 1 96 ? 6.635 9.979 3.045 1.00 87.62 96 LEU A O 1
ATOM 777 N N . VAL A 1 97 ? 7.862 11.179 1.592 1.00 90.25 97 VAL A N 1
ATOM 778 C CA . VAL A 1 97 ? 7.082 12.415 1.757 1.00 90.25 97 VAL A CA 1
ATOM 779 C C . VAL A 1 97 ? 5.730 12.241 1.071 1.00 90.25 97 VAL A C 1
ATOM 781 O O . VAL A 1 97 ? 4.697 12.482 1.690 1.00 90.25 97 VAL A O 1
ATOM 784 N N . GLY A 1 98 ? 5.720 11.711 -0.153 1.00 88.88 98 GLY A N 1
ATOM 785 C CA . GLY A 1 98 ? 4.500 11.320 -0.853 1.00 88.88 98 GLY A CA 1
ATOM 786 C C . GLY A 1 98 ? 3.683 10.300 -0.061 1.00 88.88 98 GLY A C 1
ATOM 787 O O . GLY A 1 98 ? 2.476 10.467 0.079 1.00 88.88 98 GLY A O 1
ATOM 788 N N . ALA A 1 99 ? 4.332 9.291 0.531 1.00 88.81 99 ALA A N 1
ATOM 789 C CA . ALA A 1 99 ? 3.642 8.334 1.399 1.00 88.81 99 ALA A CA 1
ATOM 790 C C . ALA A 1 99 ? 3.013 9.011 2.630 1.00 88.81 99 ALA A C 1
ATOM 792 O O . ALA A 1 99 ? 1.862 8.733 2.956 1.00 88.81 99 ALA A O 1
ATOM 793 N N . ALA A 1 100 ? 3.740 9.909 3.300 1.00 85.69 100 ALA A N 1
ATOM 794 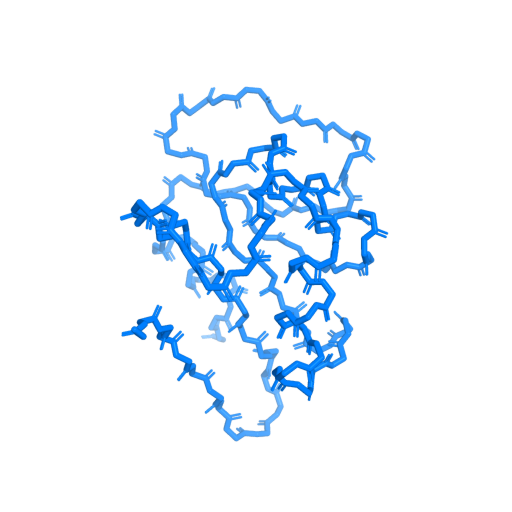C CA . ALA A 1 100 ? 3.234 10.638 4.461 1.00 85.69 100 ALA A CA 1
ATOM 795 C C . ALA A 1 100 ? 2.038 11.534 4.102 1.00 85.69 100 ALA A C 1
ATOM 797 O O . ALA A 1 100 ? 1.051 11.534 4.830 1.00 85.69 100 ALA A O 1
ATOM 798 N N . ASN A 1 101 ? 2.080 12.217 2.956 1.00 90.38 101 ASN A N 1
ATOM 799 C CA . ASN A 1 101 ? 0.980 13.059 2.472 1.00 90.38 101 ASN A CA 1
ATOM 800 C C . ASN A 1 101 ? -0.311 12.273 2.190 1.00 90.38 101 ASN A C 1
ATOM 802 O O . ASN A 1 101 ? -1.390 12.848 2.238 1.00 90.38 101 ASN A O 1
ATOM 806 N N . LEU A 1 102 ? -0.221 10.972 1.891 1.00 87.19 102 LEU A N 1
ATOM 807 C CA . LEU A 1 102 ? -1.397 10.106 1.723 1.00 87.19 102 LEU A CA 1
ATOM 808 C C . LEU A 1 102 ? -1.976 9.602 3.054 1.00 87.19 102 LEU A C 1
ATOM 810 O O . LEU A 1 102 ? -3.085 9.071 3.077 1.00 87.19 102 LEU A O 1
ATOM 814 N N . LEU A 1 103 ? -1.210 9.694 4.141 1.00 82.69 103 LEU A N 1
ATOM 815 C CA . LEU A 1 103 ? -1.550 9.124 5.448 1.00 82.69 103 LEU A CA 1
ATOM 816 C C . LEU A 1 103 ? -1.929 10.184 6.482 1.00 82.69 103 LEU A C 1
ATOM 818 O O . LEU A 1 103 ? -2.599 9.866 7.464 1.00 82.69 103 LEU A O 1
ATOM 822 N N . LEU A 1 104 ? -1.465 11.415 6.291 1.00 75.62 104 LEU A N 1
ATOM 823 C CA . LEU A 1 104 ? -1.738 12.547 7.162 1.00 75.62 104 LEU A CA 1
ATOM 824 C C . LEU A 1 104 ? -2.903 13.374 6.585 1.00 75.62 104 LEU A C 1
ATOM 826 O O . LEU A 1 104 ? -2.980 13.508 5.364 1.00 75.62 104 LEU A O 1
ATOM 830 N N . PRO A 1 105 ? -3.811 13.886 7.436 1.00 60.38 105 PRO A N 1
ATOM 831 C CA . PRO A 1 105 ? -4.880 14.791 7.019 1.00 60.38 105 PRO A CA 1
ATOM 832 C C . PRO A 1 105 ? -4.358 16.152 6.542 1.00 60.38 105 PRO A C 1
ATOM 834 O O . PRO A 1 105 ? -3.261 16.565 6.992 1.00 60.38 105 PRO A O 1
#

Foldseek 3Di:
DDDDADDDDDDFAGEHEDDPPPDDDDDDPDDFPPLVVVVVSCVVNVDDQVSYEYEEADQRRGLQSCQVVNHEYEHQPLPPDDHDPVSDDYHYHNDVVVVVVVRDD

Organism: Rhizobium leguminosarum (NCBI:txid384)